Protein AF-A0AB32XD25-F1 (afdb_monomer_lite)

Foldseek 3Di:
DKDKDKDKDAPVCVVVVQVVCVVVAKDWDDWDFDDDPDTIIITMIMHDDD

Structure (mmCIF, N/CA/C/O backbone):
data_AF-A0AB32XD25-F1
#
_entry.id   AF-A0AB32XD25-F1
#
loop_
_atom_site.group_PDB
_atom_site.id
_atom_site.type_symbol
_atom_site.label_atom_id
_atom_site.label_alt_id
_atom_site.label_comp_id
_atom_site.label_asym_id
_atom_site.label_entity_id
_atom_site.label_seq_id
_atom_site.pdbx_PDB_ins_code
_atom_site.Cartn_x
_atom_site.Cartn_y
_atom_site.Cartn_z
_atom_site.occupancy
_atom_site.B_iso_or_equiv
_atom_site.auth_seq_id
_atom_site.auth_comp_id
_atom_site.auth_asym_id
_atom_site.auth_atom_id
_atom_site.pdbx_PDB_model_num
ATOM 1 N N . MET A 1 1 ? -10.051 4.610 18.163 1.00 88.19 1 MET A N 1
ATOM 2 C CA . MET A 1 1 ? -8.984 5.649 18.036 1.00 88.19 1 MET A CA 1
ATOM 3 C C . MET A 1 1 ? -8.356 5.481 16.658 1.00 88.19 1 MET A C 1
ATOM 5 O O . MET A 1 1 ? -8.207 4.339 16.269 1.00 88.19 1 MET A O 1
ATOM 9 N N . LYS A 1 2 ? -8.023 6.525 15.890 1.00 92.44 2 LYS A N 1
ATOM 10 C CA . LYS A 1 2 ? -7.451 6.316 14.540 1.00 92.44 2 LYS A CA 1
ATOM 11 C C . LYS A 1 2 ? -5.964 5.961 14.610 1.00 92.44 2 LYS A C 1
ATOM 13 O O . LYS A 1 2 ? -5.218 6.604 15.347 1.00 92.44 2 LYS A O 1
ATOM 18 N N . GLU A 1 3 ? -5.548 4.951 13.854 1.00 97.19 3 GLU A N 1
ATOM 19 C CA . GLU A 1 3 ? -4.148 4.573 13.645 1.00 97.19 3 GLU A CA 1
ATOM 20 C C . GLU A 1 3 ? -3.718 4.986 12.236 1.00 97.19 3 GLU A C 1
ATOM 22 O O . GLU A 1 3 ? -4.454 4.767 11.276 1.00 97.19 3 GLU A O 1
ATOM 27 N N . TYR A 1 4 ? -2.526 5.572 12.115 1.00 97.31 4 TYR A N 1
ATOM 28 C CA . TYR A 1 4 ? -1.974 6.042 10.847 1.00 97.31 4 TYR A CA 1
ATOM 29 C C . TYR A 1 4 ? -0.676 5.315 10.525 1.00 97.31 4 TYR A C 1
ATOM 31 O O . TYR A 1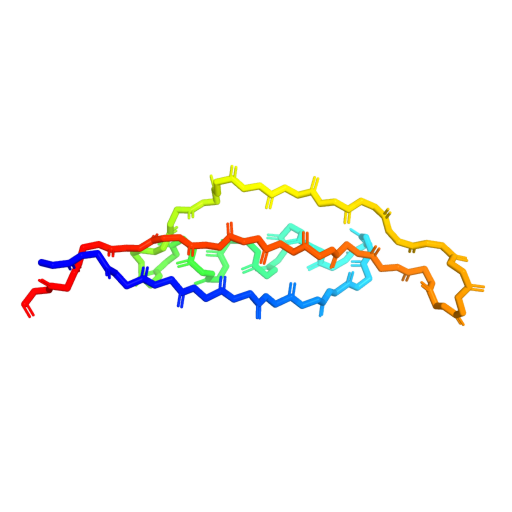 4 ? 0.126 5.030 11.417 1.00 97.31 4 TYR A O 1
ATOM 39 N N . LYS A 1 5 ? -0.449 5.051 9.240 1.00 97.56 5 LYS A N 1
ATOM 40 C CA . LYS A 1 5 ? 0.795 4.460 8.746 1.00 97.56 5 LYS A CA 1
ATOM 41 C C . LYS A 1 5 ? 1.201 5.111 7.433 1.00 97.56 5 LYS A C 1
ATOM 43 O O . LYS A 1 5 ? 0.360 5.336 6.576 1.00 97.56 5 LYS A O 1
ATOM 48 N N . ILE A 1 6 ? 2.490 5.390 7.270 1.00 97.62 6 ILE A N 1
ATOM 49 C CA . ILE A 1 6 ? 3.054 5.924 6.028 1.00 97.62 6 ILE A CA 1
ATOM 50 C C . ILE A 1 6 ? 4.024 4.886 5.483 1.00 97.62 6 ILE A C 1
ATOM 52 O O . ILE A 1 6 ? 4.923 4.453 6.203 1.00 97.62 6 ILE A O 1
ATOM 56 N N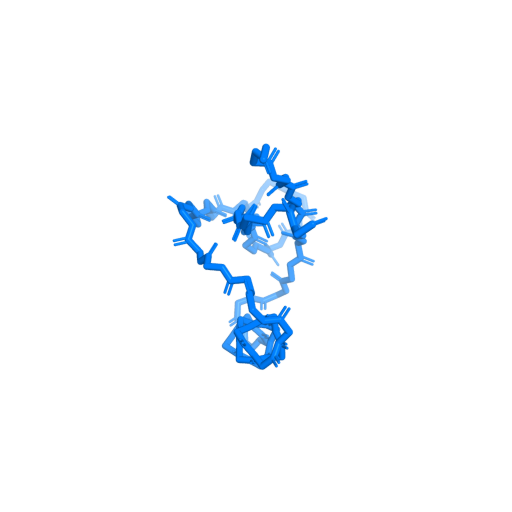 . LEU A 1 7 ? 3.833 4.485 4.231 1.00 97.25 7 LEU A N 1
ATOM 57 C CA . LEU A 1 7 ? 4.720 3.566 3.524 1.00 97.25 7 LEU A CA 1
ATOM 58 C C . LEU A 1 7 ? 5.154 4.186 2.201 1.00 97.25 7 LEU A C 1
ATOM 60 O O . LEU A 1 7 ? 4.468 5.045 1.650 1.00 97.25 7 LEU A O 1
ATOM 64 N N . THR A 1 8 ? 6.300 3.747 1.693 1.00 96.38 8 THR A N 1
ATOM 65 C CA . THR A 1 8 ? 6.822 4.213 0.409 1.00 96.38 8 THR A CA 1
ATOM 66 C C . THR A 1 8 ? 7.117 3.045 -0.503 1.00 96.38 8 THR A C 1
ATOM 68 O O . THR A 1 8 ? 7.774 2.104 -0.062 1.00 96.38 8 THR A O 1
ATOM 71 N N . GLU A 1 9 ? 6.721 3.129 -1.767 1.00 96.50 9 GLU A N 1
ATOM 72 C CA . GLU A 1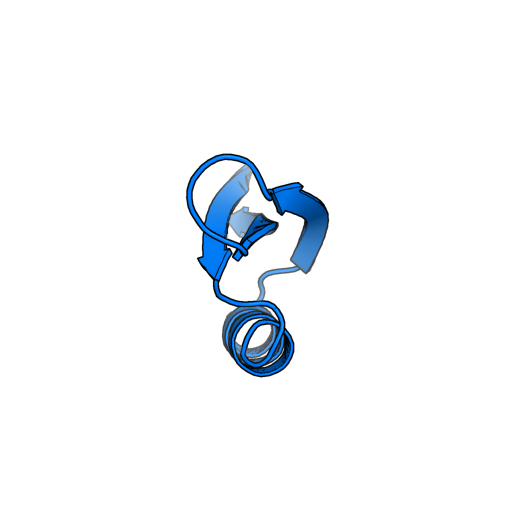 9 ? 6.974 2.061 -2.735 1.00 96.50 9 GLU A CA 1
ATOM 73 C C . GLU A 1 9 ? 7.131 2.613 -4.157 1.00 96.50 9 GLU A C 1
ATOM 75 O O . GLU A 1 9 ? 6.691 3.722 -4.462 1.00 96.50 9 GLU A O 1
ATOM 80 N N . HIS A 1 10 ? 7.805 1.871 -5.035 1.00 95.75 10 HIS A N 1
ATOM 81 C CA . HIS A 1 10 ? 7.887 2.205 -6.454 1.00 95.75 10 HIS A CA 1
ATOM 82 C C . HIS A 1 10 ? 6.480 2.225 -7.090 1.00 95.75 10 HIS A C 1
ATOM 84 O O . HIS A 1 10 ? 5.672 1.349 -6.770 1.00 95.75 10 HIS A O 1
ATOM 90 N N . PRO A 1 11 ? 6.173 3.146 -8.030 1.00 94.94 11 PRO A N 1
ATOM 91 C CA . PRO A 1 11 ? 4.836 3.243 -8.625 1.00 94.94 11 PRO A CA 1
ATOM 92 C C . PRO A 1 11 ? 4.321 1.927 -9.221 1.00 94.94 11 PRO A C 1
ATOM 94 O O . PRO A 1 11 ? 3.144 1.618 -9.091 1.00 94.94 11 PRO A O 1
ATOM 97 N N . SER A 1 12 ? 5.208 1.108 -9.798 1.00 96.06 12 SER A N 1
ATOM 98 C CA . SER A 1 12 ? 4.839 -0.184 -10.400 1.00 96.06 12 SER A CA 1
ATOM 99 C C . SER A 1 12 ? 4.418 -1.271 -9.403 1.00 96.06 12 SER A C 1
ATOM 101 O O . SER A 1 12 ? 3.963 -2.317 -9.838 1.00 96.06 12 SER A O 1
ATOM 103 N N . LYS A 1 13 ? 4.647 -1.076 -8.099 1.00 96.69 13 LYS A N 1
ATOM 104 C CA . LYS A 1 13 ? 4.293 -2.022 -7.023 1.00 96.69 13 LYS A CA 1
ATOM 105 C C . LYS A 1 13 ? 3.306 -1.421 -6.019 1.00 96.69 13 LYS A C 1
ATOM 107 O O . LYS A 1 13 ? 2.956 -2.045 -5.023 1.00 96.69 13 LYS A O 1
ATOM 112 N N . ALA A 1 14 ? 2.894 -0.177 -6.246 1.00 96.38 14 ALA A N 1
ATOM 113 C CA . ALA A 1 14 ? 2.067 0.556 -5.305 1.00 96.38 14 ALA A CA 1
ATOM 114 C C . ALA A 1 14 ? 0.669 -0.051 -5.166 1.00 96.38 14 ALA A C 1
ATOM 116 O O . ALA A 1 14 ? 0.139 -0.088 -4.061 1.00 96.38 14 ALA A O 1
ATOM 117 N N . GLU A 1 15 ? 0.104 -0.555 -6.263 1.00 97.00 15 GLU A N 1
ATOM 118 C CA . GLU A 1 15 ? -1.190 -1.238 -6.257 1.00 97.00 15 GLU A CA 1
ATOM 119 C C . GLU A 1 15 ? -1.156 -2.499 -5.382 1.00 97.00 15 GLU A C 1
ATOM 121 O O . GLU A 1 15 ? -2.013 -2.658 -4.515 1.00 97.00 15 GLU A O 1
ATOM 126 N N . ASP A 1 16 ? -0.119 -3.332 -5.517 1.00 98.19 16 ASP A N 1
ATOM 127 C CA . ASP A 1 16 ? 0.063 -4.533 -4.690 1.00 98.19 16 ASP A CA 1
ATOM 128 C C . ASP A 1 16 ? 0.128 -4.183 -3.198 1.00 98.19 16 ASP A C 1
ATOM 130 O O . ASP A 1 16 ? -0.558 -4.794 -2.376 1.00 98.19 16 ASP A O 1
ATOM 134 N N . LEU A 1 17 ? 0.897 -3.145 -2.847 1.00 98.12 17 LEU A N 1
ATOM 135 C CA . LEU A 1 17 ? 1.002 -2.659 -1.473 1.00 98.12 17 LEU A CA 1
ATOM 136 C C . LEU A 1 17 ? -0.341 -2.134 -0.942 1.00 98.12 17 LEU A C 1
ATOM 138 O O . LEU A 1 17 ? -0.704 -2.404 0.204 1.00 98.12 17 LEU A O 1
ATOM 142 N N . MET A 1 18 ? -1.078 -1.366 -1.748 1.00 98.12 18 MET A N 1
ATOM 143 C CA . MET A 1 18 ? -2.388 -0.840 -1.359 1.00 98.12 18 MET A CA 1
ATOM 144 C C . MET A 1 18 ? -3.394 -1.973 -1.141 1.00 98.12 18 MET A C 1
ATOM 146 O O . MET A 1 18 ? -4.098 -1.960 -0.133 1.00 98.12 18 MET A O 1
ATOM 150 N N . ASN A 1 19 ? -3.408 -2.977 -2.019 1.00 98.19 19 ASN A N 1
ATOM 151 C CA . ASN A 1 19 ? -4.264 -4.157 -1.900 1.00 98.19 19 ASN A CA 1
ATOM 152 C C . ASN A 1 19 ? -3.916 -4.994 -0.659 1.00 98.19 19 ASN A C 1
ATOM 154 O O . ASN A 1 19 ? -4.806 -5.400 0.093 1.00 98.19 19 ASN A O 1
ATOM 158 N N . GLU A 1 20 ? -2.625 -5.200 -0.382 1.00 98.12 20 GLU A N 1
ATOM 159 C CA . GLU A 1 20 ? -2.170 -5.876 0.836 1.00 98.12 20 GLU A CA 1
ATOM 160 C C . GLU A 1 20 ? -2.642 -5.127 2.092 1.00 98.12 20 GLU A C 1
ATOM 162 O O . GLU A 1 20 ? -3.134 -5.733 3.047 1.00 98.12 20 GLU A O 1
ATOM 167 N N . MET A 1 21 ? -2.527 -3.801 2.101 1.00 97.88 21 MET A N 1
ATOM 168 C CA . MET A 1 21 ? -2.953 -2.964 3.220 1.00 97.88 21 MET A CA 1
ATOM 169 C C . MET A 1 21 ? -4.478 -2.958 3.389 1.00 97.88 21 MET A C 1
ATOM 171 O O . MET A 1 21 ? -4.960 -3.102 4.516 1.00 97.88 21 MET A O 1
ATOM 175 N N . ALA A 1 22 ? -5.233 -2.906 2.292 1.00 97.50 22 ALA A N 1
ATOM 176 C CA . ALA A 1 22 ? -6.689 -3.023 2.301 1.00 97.50 22 ALA A CA 1
ATOM 177 C C . ALA A 1 22 ? -7.149 -4.356 2.914 1.00 97.50 22 ALA A C 1
ATOM 179 O O . ALA A 1 22 ? -8.037 -4.365 3.766 1.00 97.50 22 ALA A O 1
ATOM 180 N N . SER A 1 23 ? -6.475 -5.470 2.596 1.00 97.62 23 SER A N 1
ATOM 181 C CA . SER A 1 23 ? -6.766 -6.787 3.196 1.00 97.62 23 SER A CA 1
ATOM 182 C C . SER A 1 23 ? -6.596 -6.824 4.724 1.00 97.62 23 SER A C 1
ATOM 184 O O . SER A 1 23 ? -7.187 -7.657 5.408 1.00 97.62 23 SER A O 1
ATOM 186 N N . LYS A 1 24 ? -5.810 -5.890 5.273 1.00 96.12 24 LYS A N 1
ATOM 187 C CA . LYS A 1 24 ? -5.535 -5.725 6.708 1.00 96.12 24 LYS A CA 1
ATOM 188 C C . LYS A 1 24 ? -6.409 -4.642 7.361 1.00 96.12 24 LYS A C 1
ATOM 190 O O . LYS A 1 24 ? -6.135 -4.254 8.500 1.00 96.12 24 LYS A O 1
ATOM 195 N N . GLY A 1 25 ? -7.419 -4.141 6.646 1.00 96.50 25 GLY A N 1
ATOM 196 C CA . GLY A 1 25 ? -8.357 -3.124 7.123 1.00 96.50 25 GLY A CA 1
ATOM 197 C C . GLY A 1 25 ? -7.801 -1.700 7.113 1.00 96.50 25 GLY A C 1
ATOM 198 O O . GLY A 1 25 ? -8.249 -0.877 7.905 1.00 96.50 25 GLY A O 1
ATOM 199 N N . TRP A 1 26 ? -6.798 -1.416 6.279 1.00 98.00 26 TRP A N 1
ATOM 200 C CA . TRP A 1 26 ? -6.272 -0.063 6.107 1.00 98.00 26 TRP A CA 1
ATOM 201 C C . TRP A 1 26 ? -6.883 0.628 4.890 1.00 98.00 26 TRP A C 1
ATOM 203 O O . TRP A 1 26 ? -7.008 0.032 3.824 1.00 98.00 26 TRP A O 1
ATOM 213 N N . GLU A 1 27 ? -7.164 1.917 5.027 1.00 97.75 27 GLU A N 1
ATOM 214 C CA . GLU A 1 27 ? -7.686 2.784 3.973 1.00 97.75 27 GLU A CA 1
ATOM 215 C C . GLU A 1 27 ? -6.627 3.797 3.540 1.00 97.75 27 GLU A C 1
ATOM 217 O O . GLU A 1 27 ? -5.938 4.381 4.377 1.00 97.75 27 GLU A O 1
ATOM 222 N N . VAL A 1 28 ? -6.497 4.034 2.234 1.00 97.75 28 VAL A N 1
ATOM 223 C CA . VAL A 1 28 ? -5.595 5.061 1.694 1.00 97.75 28 VAL A CA 1
ATOM 224 C C . VAL A 1 28 ? -6.243 6.436 1.840 1.00 97.75 28 VAL A C 1
ATOM 226 O O . VAL A 1 28 ? -7.344 6.656 1.345 1.00 97.75 28 VAL A O 1
ATOM 229 N N . ILE A 1 29 ? -5.537 7.382 2.462 1.00 97.62 29 ILE A N 1
ATOM 230 C CA . ILE A 1 29 ? -6.011 8.769 2.626 1.00 97.62 29 ILE A CA 1
ATOM 231 C C . ILE A 1 29 ? -5.184 9.794 1.853 1.00 97.62 29 ILE A C 1
ATOM 233 O O . ILE A 1 29 ? -5.653 10.904 1.617 1.00 97.62 29 ILE A O 1
ATOM 237 N N . ALA A 1 30 ? -3.953 9.451 1.467 1.00 97.50 30 ALA A N 1
ATOM 238 C CA . ALA A 1 30 ? -3.118 10.308 0.636 1.00 97.50 30 ALA A CA 1
ATOM 239 C C . ALA A 1 30 ? -2.087 9.488 -0.142 1.00 97.50 30 ALA A C 1
ATOM 241 O O . ALA A 1 30 ? -1.548 8.506 0.368 1.00 97.50 30 ALA A O 1
ATOM 242 N N . VAL A 1 31 ? -1.772 9.943 -1.354 1.00 96.81 31 VAL A N 1
ATOM 243 C CA . VAL A 1 31 ? -0.697 9.411 -2.196 1.00 96.81 31 VAL A CA 1
ATOM 244 C C . VAL A 1 31 ? 0.076 10.599 -2.750 1.00 96.81 31 VAL A C 1
ATOM 246 O O . VAL A 1 31 ? -0.495 11.442 -3.435 1.00 96.81 31 VAL A O 1
ATOM 249 N N . ASN A 1 32 ? 1.369 10.680 -2.449 1.00 96.06 32 ASN A N 1
ATOM 250 C CA . ASN A 1 32 ? 2.238 11.757 -2.916 1.00 96.06 32 ASN A CA 1
ATOM 251 C C . ASN A 1 32 ? 3.348 11.183 -3.7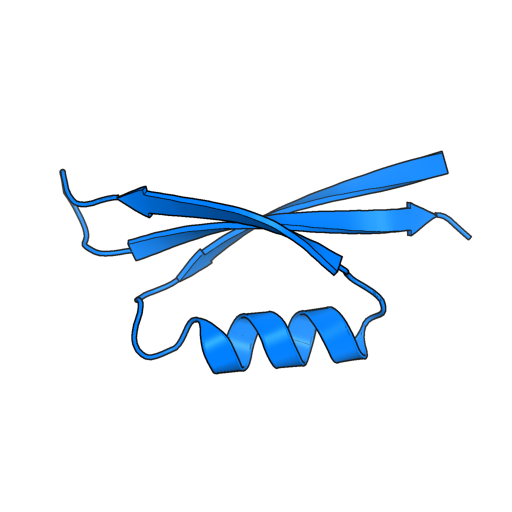89 1.00 96.06 32 ASN A C 1
ATOM 253 O O . ASN A 1 32 ? 4.012 10.222 -3.402 1.00 96.06 32 ASN A O 1
ATOM 257 N N . TYR A 1 33 ? 3.563 11.784 -4.955 1.00 94.38 33 TYR A N 1
ATOM 258 C CA . TYR A 1 33 ? 4.628 11.381 -5.864 1.00 94.38 33 TYR A CA 1
ATOM 259 C C . TYR A 1 33 ? 5.945 12.049 -5.460 1.00 94.38 33 TYR A C 1
ATOM 261 O O . TYR A 1 33 ? 6.005 13.270 -5.320 1.00 94.38 33 TYR A O 1
ATOM 269 N N . TRP A 1 34 ? 7.005 11.263 -5.282 1.00 91.69 34 TRP A N 1
ATOM 270 C CA . TRP A 1 34 ? 8.326 11.750 -4.894 1.00 91.69 34 TRP A CA 1
ATOM 271 C C . TRP A 1 34 ? 9.365 11.377 -5.956 1.00 91.69 34 TRP A C 1
ATOM 273 O O . TRP A 1 34 ? 9.517 10.205 -6.297 1.00 91.69 34 TRP A O 1
ATOM 283 N N . MET A 1 35 ? 10.071 12.382 -6.493 1.00 87.50 35 MET A N 1
ATOM 284 C CA . MET A 1 35 ? 11.023 12.217 -7.609 1.00 87.50 35 MET A CA 1
ATOM 285 C C . MET A 1 35 ? 12.448 12.707 -7.349 1.00 87.50 35 MET A C 1
ATOM 287 O O . MET A 1 35 ? 13.285 12.552 -8.229 1.00 87.50 35 MET A O 1
ATOM 291 N N . ASN A 1 36 ? 12.769 13.272 -6.181 1.00 80.38 36 ASN A N 1
ATOM 292 C CA . ASN A 1 36 ? 14.063 13.952 -6.015 1.00 80.38 36 ASN A CA 1
ATOM 293 C C . ASN A 1 36 ? 15.275 13.007 -6.095 1.00 80.38 36 ASN A C 1
ATOM 295 O O . ASN A 1 36 ? 16.194 13.253 -6.865 1.00 80.38 36 ASN A O 1
ATOM 299 N N . TRP A 1 37 ? 15.284 11.930 -5.305 1.00 81.31 37 TRP A N 1
ATOM 300 C CA . TRP A 1 37 ? 16.439 11.014 -5.200 1.00 81.31 37 TRP A CA 1
ATOM 301 C C . TRP A 1 37 ? 16.109 9.567 -5.572 1.00 81.31 37 TRP A C 1
ATOM 303 O O . TRP A 1 37 ? 16.984 8.778 -5.911 1.00 81.31 37 TRP A O 1
ATOM 313 N N . LYS A 1 38 ? 14.827 9.215 -5.498 1.00 84.62 38 LYS A N 1
ATOM 314 C CA . LYS A 1 38 ? 14.269 7.913 -5.842 1.00 84.62 38 LYS A CA 1
ATOM 315 C C . LYS A 1 38 ? 12.847 8.162 -6.314 1.00 84.62 38 LYS A C 1
ATOM 317 O O . LYS A 1 38 ? 12.125 8.902 -5.652 1.00 84.62 38 LYS A O 1
ATOM 322 N N . VAL A 1 39 ? 12.463 7.542 -7.426 1.00 91.50 39 VAL A N 1
ATOM 323 C CA . VAL A 1 39 ? 11.074 7.552 -7.888 1.00 91.50 39 VAL A CA 1
ATOM 324 C C . VAL A 1 39 ? 10.266 6.617 -6.992 1.00 91.50 39 VAL A C 1
ATOM 326 O O . VAL A 1 39 ? 10.463 5.399 -7.015 1.00 91.50 39 VAL A O 1
ATOM 329 N N . CYS A 1 40 ? 9.389 7.181 -6.168 1.00 95.44 40 CYS A N 1
ATOM 330 C CA . CYS A 1 40 ? 8.473 6.424 -5.321 1.00 95.44 40 CYS A CA 1
ATOM 331 C C . CYS A 1 40 ? 7.179 7.194 -5.045 1.00 95.44 40 CYS A C 1
ATOM 333 O O . CYS A 1 40 ? 7.097 8.412 -5.199 1.00 95.44 40 CYS A O 1
ATOM 335 N N . LEU A 1 41 ? 6.162 6.458 -4.615 1.00 96.94 41 LEU A N 1
ATOM 336 C CA . LEU A 1 41 ? 4.969 6.997 -3.988 1.00 96.94 41 LEU A CA 1
ATOM 337 C C . LEU A 1 41 ? 5.134 6.944 -2.475 1.00 96.94 41 LEU A C 1
ATOM 339 O O . LEU A 1 41 ? 5.577 5.931 -1.940 1.00 96.94 41 LEU A O 1
ATOM 343 N N . VAL A 1 42 ? 4.736 8.015 -1.799 1.00 96.81 42 VAL A N 1
ATOM 344 C CA . VAL A 1 42 ? 4.527 8.064 -0.351 1.00 96.81 42 VAL A CA 1
ATOM 345 C C . VAL A 1 42 ? 3.028 7.923 -0.108 1.00 96.81 42 VAL A C 1
ATOM 347 O O . VAL A 1 42 ? 2.255 8.803 -0.486 1.00 96.81 42 VAL A O 1
ATOM 350 N N . ILE A 1 43 ? 2.616 6.806 0.485 1.00 98.12 43 ILE A N 1
ATOM 351 C CA . ILE A 1 43 ? 1.215 6.425 0.666 1.00 98.12 43 ILE A CA 1
ATOM 352 C C . ILE A 1 43 ? 0.885 6.479 2.155 1.00 98.12 43 ILE A C 1
ATOM 354 O O . ILE A 1 43 ? 1.527 5.813 2.971 1.00 98.12 43 ILE A O 1
ATOM 358 N N . THR A 1 44 ? -0.128 7.265 2.501 1.00 98.25 44 THR A N 1
ATOM 359 C CA . THR A 1 44 ? -0.635 7.391 3.867 1.00 98.25 44 THR A CA 1
ATOM 360 C C . THR A 1 44 ? -1.896 6.558 4.018 1.00 98.25 44 THR A C 1
ATOM 362 O O . THR A 1 44 ? -2.860 6.732 3.271 1.00 98.25 44 THR A O 1
ATOM 365 N N . PHE A 1 45 ? -1.892 5.698 5.028 1.00 98.25 45 PHE A N 1
ATOM 366 C CA . PHE A 1 45 ? -2.981 4.816 5.401 1.00 98.25 45 PHE A CA 1
ATOM 367 C C . PHE A 1 45 ? -3.578 5.210 6.753 1.00 98.25 45 PHE A C 1
ATOM 369 O O . PHE A 1 45 ? -2.858 5.667 7.647 1.00 98.25 45 PHE A O 1
ATOM 376 N N . VAL A 1 46 ? -4.873 4.960 6.925 1.00 98.00 46 VAL A N 1
ATOM 377 C CA . VAL A 1 46 ? -5.594 5.062 8.197 1.00 98.00 46 VAL A CA 1
ATOM 378 C C . VAL A 1 46 ? -6.356 3.769 8.478 1.00 98.00 46 VAL A C 1
ATOM 380 O O . VAL A 1 46 ? -6.785 3.091 7.550 1.00 98.00 46 VAL A O 1
ATOM 383 N N . ARG A 1 47 ? -6.535 3.419 9.749 1.00 96.75 47 ARG A N 1
ATOM 384 C CA . ARG A 1 47 ? -7.526 2.426 10.184 1.00 96.75 47 ARG A CA 1
ATOM 385 C C . ARG A 1 47 ? -8.095 2.790 11.545 1.00 96.75 47 ARG A C 1
ATOM 387 O O . ARG A 1 47 ? -7.449 3.497 12.326 1.00 96.75 47 ARG A O 1
ATOM 394 N N . ASP A 1 48 ? -9.266 2.261 11.865 1.00 93.81 48 ASP A N 1
ATOM 395 C CA . ASP A 1 48 ? -9.787 2.333 13.223 1.00 93.81 48 ASP A CA 1
ATOM 396 C C . ASP A 1 48 ? -9.093 1.300 14.117 1.00 93.81 48 ASP A C 1
ATOM 398 O O . ASP A 1 48 ? -9.035 0.10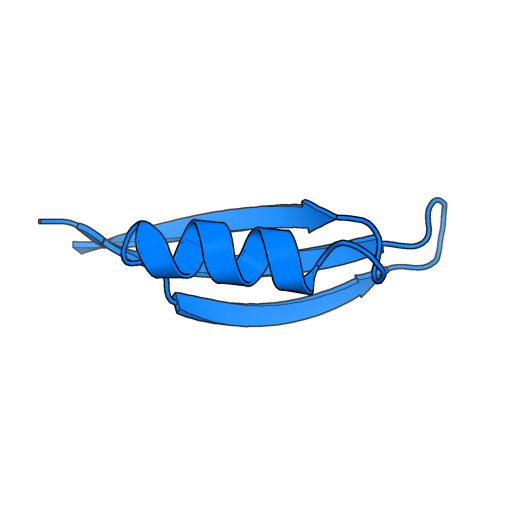8 13.823 1.00 93.81 48 ASP A O 1
ATOM 402 N N . LYS A 1 49 ? -8.532 1.779 15.228 1.00 79.44 49 LYS A N 1
ATOM 403 C CA . LYS A 1 49 ? -7.980 0.947 16.296 1.00 79.44 49 LYS A CA 1
ATOM 404 C C . LYS A 1 49 ? -9.159 0.322 17.043 1.00 79.44 49 LYS A C 1
ATOM 406 O O . LYS A 1 49 ? -9.886 1.063 17.717 1.00 79.44 49 LYS A O 1
ATOM 411 N N . GLN A 1 50 ? -9.341 -0.983 16.833 1.00 65.06 50 GLN A N 1
ATOM 412 C CA . GLN A 1 50 ? -10.237 -1.849 17.604 1.00 65.06 50 GLN A CA 1
ATOM 413 C C . GLN A 1 50 ? -9.789 -1.924 19.064 1.00 65.06 50 GLN A C 1
ATOM 415 O O . GLN A 1 50 ? -8.557 -1.891 19.305 1.00 65.06 50 GLN A O 1
#

Secondary structure (DSSP, 8-state):
-EEEEEEEE-GGGHHHHHHHHHHTT-EEEEEEEE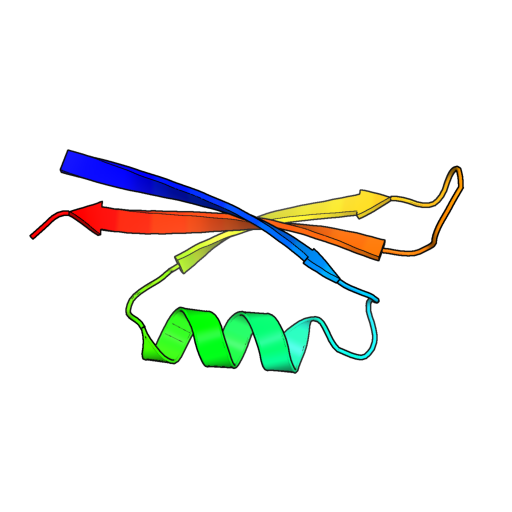-SSS-EEEEEEEEE--

pLDDT: mean 94.47, std 6.29, range [65.06, 98.25]

Organism: Mycoplasmopsis fermentans (strain M64) (NCBI:txid943945)

Radius of gyration: 11.34 Å; chains: 1; bounding box: 27×21×28 Å

Sequence (50 aa):
MKEYKILTEHPSKAEDLMNEMASKGWEVIAVNYWMNWKVCLVITFVRDKQ